Protein AF-T2JQI2-F1 (afdb_monomer_lite)

Organism: NCBI:txid1284629

Radius of gyration: 28.98 Å; chains: 1; bounding box: 85×84×45 Å

Secondary structure (DSSP, 8-state):
-------------------------------------SSS---SPPP----TT-EEEEE-GGGTEEEEEEEES-TTSEEEEESS--TTSTT--S-S-----EEEEEE-PPP--TTPPP-S---EEEEEEE-

Foldseek 3Di:
DDDDDDDDDDDDDDDDDPDDPPPPDPDPPDDDDDDDDDDCPCVDDDDDDADAPDKDKDFQVVVQKFWADKDKPDCQFKDKDWPAAHPPHPPHDPDPDRHTGMIMMHTDPGHDDPPDDDDPDIDMDIDIDHD

Sequence (131 aa):
MLSRFFSILIASSFLLPSFSIESAIASDMVKTIPAHNGSTKQLQPVQIPLATGSGISINFTSSGETIQKVWLDNPSFVTIDADSCLDGLPSSGNCRSKDASIIYLRRINDLSIPGLPKTNQSLLTIVTENQ

pLDDT: mean 79.69, std 16.86, range [42.16, 96.38]

Structure (mmCIF, N/CA/C/O backbone):
data_AF-T2JQI2-F1
#
_entry.id   AF-T2JQI2-F1
#
loop_
_atom_site.group_PDB
_atom_site.id
_atom_site.type_symbol
_atom_site.label_atom_id
_atom_site.label_alt_id
_atom_site.label_comp_id
_atom_site.label_asym_id
_atom_site.label_entity_id
_atom_site.label_seq_id
_atom_site.pdbx_PDB_ins_code
_atom_site.Cartn_x
_atom_site.Cartn_y
_atom_site.Cartn_z
_atom_site.occupancy
_atom_site.B_iso_or_equiv
_atom_site.auth_seq_id
_atom_site.auth_comp_id
_atom_site.auth_asym_id
_atom_site.auth_atom_id
_atom_site.pdbx_PDB_model_num
ATOM 1 N N . MET A 1 1 ? 65.899 -67.384 25.508 1.00 42.19 1 MET A N 1
ATOM 2 C CA . MET A 1 1 ? 65.928 -65.936 25.803 1.00 42.19 1 MET A CA 1
ATOM 3 C C . MET A 1 1 ? 64.503 -65.414 25.652 1.00 42.19 1 MET A C 1
ATOM 5 O O . MET A 1 1 ? 63.988 -65.398 24.545 1.00 42.19 1 MET A O 1
ATOM 9 N N . LEU A 1 2 ? 63.825 -65.151 26.774 1.00 42.91 2 LEU A N 1
ATOM 10 C CA . LEU A 1 2 ? 62.454 -64.627 26.831 1.00 42.91 2 LEU A CA 1
ATOM 11 C C . LEU A 1 2 ? 62.449 -63.165 26.359 1.00 42.91 2 LEU A C 1
ATOM 13 O O . LEU A 1 2 ? 63.173 -62.360 26.937 1.00 42.91 2 LEU A O 1
ATOM 17 N N . SER A 1 3 ? 61.599 -62.806 25.397 1.00 42.16 3 SER A N 1
ATOM 18 C CA . SER A 1 3 ? 61.223 -61.407 25.156 1.00 42.16 3 SER A CA 1
ATOM 19 C C . SER A 1 3 ? 59.708 -61.282 25.259 1.00 42.16 3 SER A C 1
ATOM 21 O O . SER A 1 3 ? 58.961 -61.876 24.482 1.00 42.16 3 SER A O 1
ATOM 23 N N . ARG A 1 4 ? 59.260 -60.574 26.298 1.00 49.84 4 ARG A N 1
ATOM 24 C CA . ARG A 1 4 ? 57.861 -60.245 26.562 1.00 49.84 4 ARG A CA 1
ATOM 25 C C . ARG A 1 4 ? 57.533 -58.952 25.820 1.00 49.84 4 ARG A C 1
ATOM 27 O O . ARG A 1 4 ? 58.039 -57.902 26.198 1.00 49.84 4 ARG A O 1
ATOM 34 N N . PHE A 1 5 ? 56.667 -59.014 24.813 1.00 50.91 5 PHE A N 1
ATOM 35 C CA . PHE A 1 5 ? 56.070 -57.818 24.219 1.00 50.91 5 PHE A CA 1
ATOM 36 C C . PHE A 1 5 ? 54.772 -57.483 24.958 1.00 50.91 5 PHE A C 1
ATOM 38 O O . PHE A 1 5 ? 53.764 -58.175 24.840 1.00 50.91 5 PHE A O 1
ATOM 45 N N . PHE A 1 6 ? 54.833 -56.432 25.771 1.00 49.69 6 PHE A N 1
ATOM 46 C CA . PHE A 1 6 ? 53.699 -55.836 26.467 1.00 49.69 6 PHE A CA 1
ATOM 47 C C . PHE A 1 6 ? 52.980 -54.905 25.478 1.00 49.69 6 PHE A C 1
ATOM 49 O O . PHE A 1 6 ? 53.509 -53.854 25.125 1.00 49.69 6 PHE A O 1
ATOM 56 N N . SER A 1 7 ? 51.816 -55.313 24.965 1.00 47.06 7 SER A N 1
ATOM 57 C CA . SER A 1 7 ? 50.995 -54.464 24.090 1.00 47.06 7 SER A CA 1
ATOM 58 C C . SER A 1 7 ? 50.173 -53.497 24.940 1.00 47.06 7 SER A C 1
ATOM 60 O O . SER A 1 7 ? 49.275 -53.911 25.669 1.00 47.06 7 SER A O 1
ATOM 62 N N . ILE A 1 8 ? 50.499 -52.209 24.853 1.00 52.72 8 ILE A N 1
ATOM 63 C CA . ILE A 1 8 ? 49.746 -51.110 25.466 1.00 52.72 8 ILE A CA 1
ATOM 64 C C . ILE A 1 8 ? 48.603 -50.740 24.509 1.00 52.72 8 ILE A C 1
ATOM 66 O O . ILE A 1 8 ? 48.847 -50.207 23.429 1.00 52.72 8 ILE A O 1
ATOM 70 N N . LEU A 1 9 ? 47.357 -51.022 24.895 1.00 51.12 9 LEU A N 1
ATOM 71 C CA . LEU A 1 9 ? 46.159 -50.492 24.234 1.00 51.12 9 LEU A CA 1
ATOM 72 C C . LEU A 1 9 ? 45.913 -49.062 24.738 1.00 51.12 9 LEU A C 1
ATOM 74 O O . LEU A 1 9 ? 45.522 -48.861 25.885 1.00 51.12 9 LEU A O 1
ATOM 78 N N . ILE A 1 10 ? 46.161 -48.066 23.886 1.00 57.50 10 ILE A N 1
ATOM 79 C CA . ILE A 1 10 ? 45.855 -46.657 24.160 1.00 57.50 10 ILE A CA 1
ATOM 80 C C . ILE A 1 10 ? 44.374 -46.428 23.836 1.00 57.50 10 ILE A C 1
ATOM 82 O O . ILE A 1 10 ? 43.986 -46.382 22.670 1.00 57.50 10 ILE A O 1
ATOM 86 N N . ALA A 1 11 ? 43.540 -46.285 24.866 1.00 54.00 11 ALA A N 1
ATOM 87 C CA . ALA A 1 11 ? 42.169 -45.809 24.718 1.00 54.00 11 ALA A CA 1
ATOM 88 C C . ALA A 1 11 ? 42.196 -44.293 24.454 1.00 54.00 11 ALA A C 1
ATOM 90 O O . ALA A 1 11 ? 42.431 -43.495 25.359 1.00 54.00 11 ALA A O 1
ATOM 91 N N . SER A 1 12 ? 42.014 -43.898 23.194 1.00 55.22 12 SER A N 1
ATOM 92 C CA . SER A 1 12 ? 41.861 -42.497 22.797 1.00 55.22 12 SER A CA 1
ATOM 93 C C . SER A 1 12 ? 40.416 -42.058 23.044 1.00 55.22 12 SER A C 1
ATOM 95 O O . SER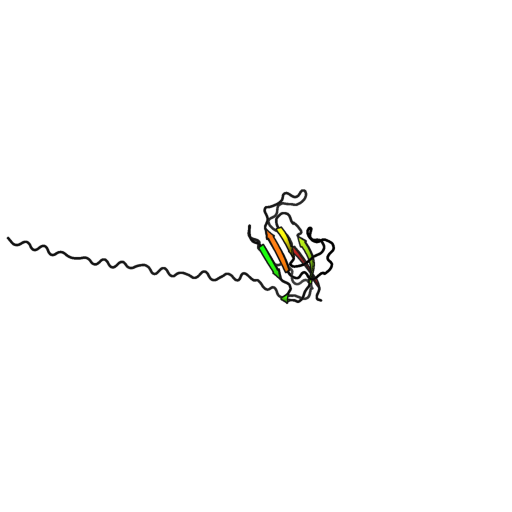 A 1 12 ? 39.502 -42.416 22.302 1.00 55.22 12 SER A O 1
ATOM 97 N N . SER A 1 13 ? 40.205 -41.306 24.120 1.00 57.28 13 SER A N 1
ATOM 98 C CA . SER A 1 13 ? 38.934 -40.656 24.434 1.00 57.28 13 SER A CA 1
ATOM 99 C C . SER A 1 13 ? 38.721 -39.468 23.490 1.00 57.28 13 SER A C 1
ATOM 101 O O . SER A 1 13 ? 39.312 -38.406 23.682 1.00 57.28 13 SER A O 1
ATOM 103 N N . PHE A 1 14 ? 37.886 -39.633 22.464 1.00 53.09 14 PHE A N 1
ATOM 104 C CA . PHE A 1 14 ? 37.423 -38.522 21.629 1.00 53.09 14 PHE A CA 1
ATOM 105 C C . PHE A 1 14 ? 36.455 -37.645 22.437 1.00 53.09 14 PHE A C 1
ATOM 107 O O . PHE A 1 14 ? 35.302 -38.009 22.662 1.00 53.09 14 PHE A O 1
ATOM 114 N N . LEU A 1 15 ? 36.930 -36.482 22.886 1.00 54.72 15 LEU A N 1
ATOM 115 C CA . LEU A 1 15 ? 36.086 -35.412 23.413 1.00 54.72 15 LEU A CA 1
ATOM 116 C C . LEU A 1 15 ? 35.363 -34.755 22.231 1.00 54.72 15 LEU A C 1
ATOM 118 O O . LEU A 1 15 ? 35.969 -34.002 21.470 1.00 54.72 15 LEU A O 1
ATOM 122 N N . LEU A 1 16 ? 34.079 -35.063 22.050 1.00 61.69 16 LEU A N 1
ATOM 123 C CA . LEU A 1 16 ? 33.232 -34.333 21.110 1.00 61.69 16 LEU A CA 1
ATOM 124 C C . LEU A 1 16 ? 32.965 -32.931 21.685 1.00 61.69 16 LEU A C 1
ATOM 126 O O . LEU A 1 16 ? 32.470 -32.838 22.810 1.00 61.69 16 LEU A O 1
ATOM 130 N N . PRO A 1 17 ? 33.280 -31.841 20.963 1.00 59.47 17 PRO A N 1
ATOM 131 C CA . PRO A 1 17 ? 32.897 -30.509 21.396 1.00 59.47 17 PRO A CA 1
ATOM 132 C C . PRO A 1 17 ? 31.372 -30.391 21.353 1.00 59.47 17 PRO A C 1
ATOM 134 O O . PRO A 1 17 ? 30.735 -30.649 20.331 1.00 59.47 17 PRO A O 1
ATOM 137 N N . SER A 1 18 ? 30.793 -30.004 22.485 1.00 66.12 18 SER A N 1
ATOM 138 C CA . SER A 1 18 ? 29.387 -29.643 22.604 1.00 66.12 18 SER A CA 1
ATOM 139 C C . SER A 1 18 ? 29.132 -28.397 21.758 1.00 66.12 18 SER A C 1
ATOM 141 O O . SER A 1 18 ? 29.389 -27.276 22.192 1.00 66.12 18 SER A O 1
ATOM 143 N N . PHE A 1 19 ? 28.658 -28.580 20.529 1.00 57.88 19 PHE A N 1
ATOM 144 C CA . PHE A 1 19 ? 28.098 -27.485 19.749 1.00 57.88 19 PHE A CA 1
ATOM 145 C C . PHE A 1 19 ? 26.758 -27.106 20.379 1.00 57.88 19 PHE A C 1
ATOM 147 O O . PHE A 1 19 ? 25.754 -27.793 20.191 1.00 57.88 19 PHE A O 1
ATOM 154 N N . SER A 1 20 ? 26.746 -26.031 21.164 1.00 63.59 20 SER A N 1
ATOM 155 C CA . SER A 1 20 ? 25.502 -25.384 21.567 1.00 63.59 20 SER A CA 1
ATOM 156 C C . SER A 1 20 ? 24.808 -24.874 20.306 1.00 63.59 20 SER A C 1
ATOM 158 O O . SER A 1 20 ? 25.331 -24.004 19.613 1.00 63.59 20 SER A O 1
ATOM 160 N N . ILE A 1 21 ? 23.647 -25.442 19.983 1.00 60.25 21 ILE A N 1
ATOM 161 C CA . ILE A 1 21 ? 22.756 -24.887 18.966 1.00 60.25 21 ILE A CA 1
ATOM 162 C C . ILE A 1 21 ? 22.137 -23.636 19.590 1.00 60.25 21 ILE A C 1
ATOM 164 O O . ILE A 1 21 ? 21.186 -23.726 20.366 1.00 60.25 21 ILE A O 1
ATOM 168 N N . GLU A 1 22 ? 22.709 -22.472 19.289 1.00 63.22 22 GLU A N 1
ATOM 169 C CA . GLU A 1 22 ? 22.058 -21.189 19.541 1.00 63.22 22 GLU A CA 1
ATOM 170 C C . GLU A 1 22 ? 20.763 -21.188 18.716 1.00 63.22 22 GLU A C 1
ATOM 172 O O . GLU A 1 22 ? 20.790 -21.179 17.482 1.00 63.22 22 GLU A O 1
ATOM 177 N N . SER A 1 23 ? 19.613 -21.297 19.381 1.00 60.19 23 SER A N 1
ATOM 178 C CA . SER A 1 23 ? 18.326 -21.180 18.700 1.00 60.19 23 SER A CA 1
ATOM 179 C C . SER A 1 23 ? 18.219 -19.772 18.128 1.00 60.19 23 SER A C 1
ATOM 181 O O . SER A 1 23 ? 18.235 -18.797 18.876 1.00 60.19 23 SER A O 1
ATOM 183 N N . ALA A 1 24 ? 18.099 -19.658 16.805 1.00 59.31 24 ALA A N 1
ATOM 184 C CA . ALA A 1 24 ? 17.760 -18.399 16.164 1.00 59.31 24 ALA A CA 1
ATOM 185 C C . ALA A 1 24 ? 16.364 -17.981 16.646 1.00 59.31 24 ALA A C 1
ATOM 187 O O . ALA A 1 24 ? 15.347 -18.549 16.250 1.00 59.31 24 ALA A O 1
ATOM 188 N N . ILE A 1 25 ? 16.338 -17.021 17.563 1.00 51.62 25 ILE A N 1
ATOM 189 C CA . ILE A 1 25 ? 15.129 -16.382 18.070 1.00 51.62 25 ILE A CA 1
ATOM 190 C C . ILE A 1 25 ? 14.407 -15.780 16.861 1.00 51.62 25 ILE A C 1
ATOM 192 O O . ILE A 1 25 ? 15.000 -14.992 16.121 1.00 51.62 25 ILE A O 1
ATOM 196 N N . ALA A 1 26 ? 13.155 -16.177 16.624 1.00 55.62 26 ALA A N 1
ATOM 197 C CA . ALA A 1 26 ? 12.329 -15.588 15.579 1.00 55.62 26 ALA A CA 1
ATOM 198 C C . ALA A 1 26 ? 12.285 -14.066 15.795 1.00 55.62 26 ALA A C 1
ATOM 200 O O . ALA A 1 26 ? 11.824 -13.595 16.833 1.00 55.62 26 ALA A O 1
ATOM 201 N N . SER A 1 27 ? 12.831 -13.305 14.843 1.00 57.31 27 SER A N 1
ATOM 202 C CA . SER A 1 27 ? 12.739 -11.847 14.848 1.00 57.31 27 SER A CA 1
ATOM 203 C C . SER A 1 27 ? 11.261 -11.473 14.794 1.00 57.31 27 SER A C 1
ATOM 205 O O . SER A 1 27 ? 10.525 -12.024 13.978 1.00 57.31 27 SER A O 1
ATOM 207 N N . ASP A 1 28 ? 10.829 -10.582 15.684 1.00 63.00 28 ASP A N 1
ATOM 208 C CA . ASP A 1 28 ? 9.467 -10.055 15.711 1.00 63.00 28 ASP A CA 1
ATOM 209 C C . ASP A 1 28 ? 9.110 -9.473 14.330 1.00 63.00 28 ASP A C 1
ATOM 211 O O . ASP A 1 28 ? 9.599 -8.417 13.929 1.00 63.00 28 ASP A O 1
ATOM 215 N N . MET A 1 29 ? 8.329 -10.226 13.550 1.00 76.62 29 MET A N 1
ATOM 216 C CA . MET A 1 29 ? 7.957 -9.879 12.175 1.00 76.62 29 MET A CA 1
ATOM 217 C C . MET A 1 29 ? 6.832 -8.835 12.119 1.00 76.62 29 MET A C 1
ATOM 219 O O . MET A 1 29 ? 6.443 -8.416 11.026 1.00 76.62 29 MET A O 1
ATOM 223 N N . VAL A 1 30 ? 6.290 -8.426 13.270 1.00 85.38 30 VAL A N 1
ATOM 224 C CA . VAL A 1 30 ? 5.156 -7.509 13.372 1.00 85.38 30 VAL A CA 1
ATOM 225 C C . VAL A 1 30 ? 5.582 -6.261 14.132 1.00 85.38 30 VAL A C 1
ATOM 227 O O . VAL A 1 30 ? 6.194 -6.325 15.188 1.00 85.38 30 VAL A O 1
ATOM 230 N N . LYS A 1 31 ? 5.231 -5.089 13.600 1.00 88.56 31 LYS A N 1
ATOM 231 C CA . LYS A 1 31 ? 5.475 -3.808 14.263 1.00 88.56 31 LYS A CA 1
ATOM 232 C C . LYS A 1 31 ? 4.161 -3.066 14.455 1.00 88.56 31 LYS A C 1
ATOM 234 O O . LYS A 1 31 ? 3.565 -2.611 13.482 1.00 88.56 31 LYS A O 1
ATOM 239 N N . THR A 1 32 ? 3.750 -2.891 15.707 1.00 86.75 32 THR A N 1
ATOM 240 C CA . THR A 1 32 ? 2.574 -2.086 16.061 1.00 86.75 32 THR A CA 1
ATOM 241 C C . THR A 1 32 ? 2.956 -0.617 16.186 1.00 86.75 32 THR A C 1
ATOM 243 O O . THR A 1 32 ? 3.913 -0.268 16.879 1.00 86.75 32 THR A O 1
ATOM 246 N N . ILE A 1 33 ? 2.195 0.256 15.529 1.00 84.81 33 ILE A N 1
ATOM 247 C CA . ILE A 1 33 ? 2.388 1.706 15.578 1.00 84.81 33 ILE A CA 1
ATOM 248 C C . ILE A 1 33 ? 1.138 2.310 16.225 1.00 84.81 33 ILE A C 1
ATOM 250 O O . ILE A 1 33 ? 0.052 2.158 15.671 1.00 84.81 33 ILE A O 1
ATOM 254 N N . PRO A 1 34 ? 1.247 2.964 17.394 1.00 79.88 34 PRO A N 1
ATOM 255 C CA . PRO A 1 34 ? 0.093 3.580 18.037 1.00 79.88 34 PRO A CA 1
ATOM 256 C C . PRO A 1 34 ? -0.415 4.778 17.226 1.00 79.88 34 PRO A C 1
ATOM 258 O O . PRO A 1 34 ? 0.368 5.642 16.814 1.00 79.88 34 PRO A O 1
ATOM 261 N N . ALA A 1 35 ? -1.734 4.847 17.038 1.00 70.81 35 ALA A N 1
ATOM 262 C CA . ALA A 1 35 ? -2.389 5.981 16.403 1.00 70.81 35 ALA A CA 1
ATOM 263 C C . ALA A 1 35 ? -2.186 7.251 17.243 1.00 70.81 35 ALA A C 1
ATOM 265 O O . ALA A 1 35 ? -2.301 7.233 18.470 1.00 70.81 35 ALA A O 1
ATOM 266 N N . HIS A 1 36 ? -1.879 8.361 16.577 1.00 66.25 36 HIS A N 1
ATOM 267 C CA . HIS A 1 36 ? -1.773 9.672 17.206 1.00 66.25 36 HIS A CA 1
ATOM 268 C C . HIS A 1 36 ? -2.749 10.621 16.517 1.00 66.25 36 HIS A C 1
ATOM 270 O O . HIS A 1 36 ? -2.687 10.793 15.301 1.00 66.25 36 HIS A O 1
ATOM 276 N N . ASN A 1 37 ? -3.634 11.253 17.295 1.00 57.47 37 ASN A N 1
ATOM 277 C CA . ASN A 1 37 ? -4.584 12.238 16.780 1.00 57.47 37 ASN A CA 1
ATOM 278 C C . ASN A 1 37 ? -3.813 13.361 16.074 1.00 57.47 37 ASN A C 1
ATOM 280 O O . ASN A 1 37 ? -2.953 14.009 16.676 1.00 57.47 37 ASN A O 1
ATOM 284 N N . GLY A 1 38 ? -4.087 13.537 14.781 1.00 52.59 38 GLY A N 1
ATOM 285 C CA . GLY A 1 38 ? -3.316 14.382 13.880 1.00 52.59 38 GLY A CA 1
ATOM 286 C C . GLY A 1 38 ? -3.139 15.811 14.388 1.00 52.59 38 GLY A C 1
ATOM 287 O O . GLY A 1 38 ? -4.047 16.630 14.324 1.00 52.59 38 GLY A O 1
ATOM 288 N N . SER A 1 39 ? -1.927 16.125 14.831 1.00 47.50 39 SER A N 1
ATOM 289 C CA . SER A 1 39 ? -1.342 17.455 14.704 1.00 47.50 39 SER A CA 1
ATOM 290 C C . SER A 1 39 ? 0.171 17.309 14.825 1.00 47.50 39 SER A C 1
ATOM 292 O O . SER A 1 39 ? 0.684 17.007 15.900 1.00 47.50 39 SER A O 1
ATOM 294 N N . THR A 1 40 ? 0.865 17.415 13.687 1.00 48.47 40 THR A N 1
ATOM 295 C CA . THR A 1 40 ? 2.291 17.786 13.541 1.00 48.47 40 THR A CA 1
ATOM 296 C C . THR A 1 40 ? 3.382 17.014 14.313 1.00 48.47 40 THR A C 1
ATOM 298 O O . THR A 1 40 ? 4.556 17.321 14.129 1.00 48.47 40 THR A O 1
ATOM 301 N N . LYS A 1 41 ? 3.076 15.993 15.126 1.00 46.28 41 LYS A N 1
ATOM 302 C CA . LYS A 1 41 ? 4.083 15.288 15.949 1.00 46.28 41 LYS A CA 1
ATOM 303 C C . LYS A 1 41 ? 4.728 14.062 15.312 1.00 46.28 41 LYS A C 1
ATOM 305 O O . LYS A 1 41 ? 5.794 13.660 15.775 1.00 46.28 41 LYS A O 1
ATOM 310 N N . GLN A 1 42 ? 4.176 13.507 14.234 1.00 55.47 42 GLN A N 1
ATOM 311 C CA . GLN A 1 42 ? 4.938 12.572 13.406 1.00 55.47 42 GLN A CA 1
ATOM 312 C C . GLN A 1 42 ? 5.800 13.379 12.432 1.00 55.47 42 GLN A C 1
ATOM 314 O O . GLN A 1 42 ? 5.493 13.511 11.253 1.00 55.47 42 GLN A O 1
ATOM 319 N N . LEU A 1 43 ? 6.870 13.976 12.964 1.00 58.38 43 LEU A N 1
ATOM 320 C CA . LEU A 1 43 ? 7.814 14.793 12.195 1.00 58.38 43 LEU A CA 1
ATOM 321 C C . LEU A 1 43 ? 8.571 13.976 11.134 1.00 58.38 43 LEU A C 1
ATOM 323 O O . LEU A 1 43 ? 9.194 14.556 10.250 1.00 58.38 43 LEU A O 1
ATOM 327 N N . GLN A 1 44 ? 8.538 12.640 11.226 1.00 74.62 44 GLN A N 1
ATOM 328 C CA . GLN A 1 44 ? 9.210 11.736 10.2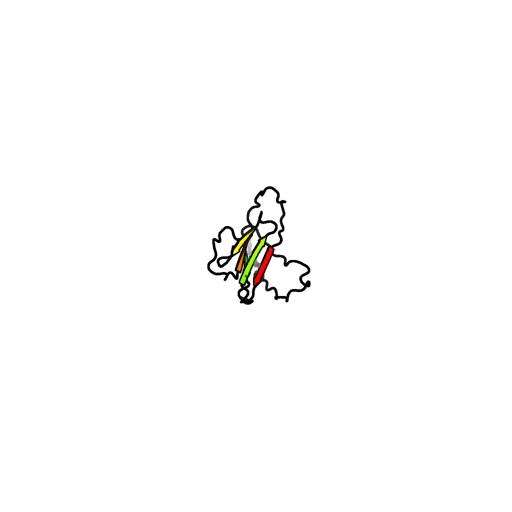99 1.00 74.62 44 GLN A CA 1
ATOM 329 C C . GLN A 1 44 ? 8.303 10.562 9.901 1.00 74.62 44 GLN A C 1
ATOM 331 O O . GLN A 1 44 ? 7.660 9.973 10.774 1.00 74.62 44 GLN A O 1
ATOM 336 N N . PRO A 1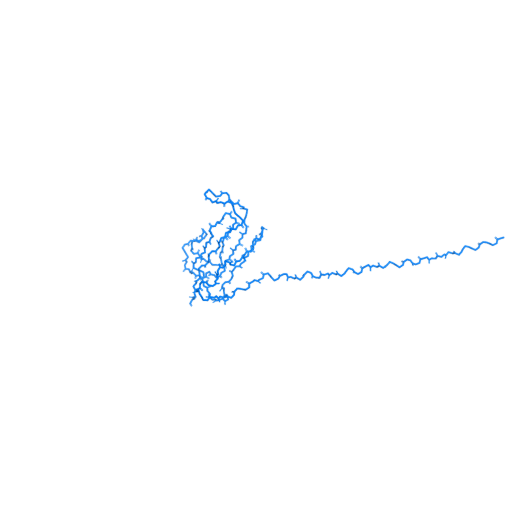 45 ? 8.263 10.187 8.609 1.00 82.12 45 PRO A N 1
ATOM 337 C CA . PRO A 1 45 ? 7.579 8.982 8.154 1.00 82.12 45 PRO A CA 1
ATOM 338 C C . PRO A 1 45 ? 8.092 7.727 8.864 1.00 82.12 45 PRO A C 1
ATOM 340 O O . PRO A 1 45 ? 9.285 7.594 9.149 1.00 82.12 45 PRO A O 1
ATOM 343 N N . VAL A 1 46 ? 7.195 6.772 9.110 1.00 87.81 46 VAL A N 1
ATOM 344 C CA . VAL A 1 46 ? 7.594 5.445 9.584 1.00 87.81 46 VAL A CA 1
ATOM 345 C C . VAL A 1 46 ? 8.398 4.764 8.481 1.00 87.81 46 VAL A C 1
ATOM 347 O O . VAL A 1 46 ? 7.943 4.664 7.346 1.00 87.81 46 VAL A O 1
ATOM 350 N N . GLN A 1 47 ? 9.581 4.261 8.833 1.00 91.12 47 GLN A N 1
ATOM 351 C CA . GLN A 1 47 ? 10.401 3.486 7.911 1.00 91.12 47 GLN A CA 1
ATOM 352 C C . GLN A 1 47 ? 9.881 2.059 7.792 1.00 91.12 47 GLN A C 1
ATOM 354 O O . GLN A 1 47 ? 9.684 1.366 8.795 1.00 91.12 47 GLN A O 1
ATOM 359 N N . ILE A 1 48 ? 9.691 1.638 6.547 1.00 91.19 48 ILE A N 1
ATOM 360 C CA . ILE A 1 48 ? 9.110 0.356 6.179 1.00 91.19 48 ILE A CA 1
ATOM 361 C C . ILE A 1 48 ? 10.092 -0.348 5.229 1.00 91.19 48 ILE A C 1
ATOM 363 O O . ILE A 1 48 ? 10.143 -0.015 4.043 1.00 91.19 48 ILE A O 1
ATOM 367 N N . PRO A 1 49 ? 10.927 -1.276 5.731 1.00 91.31 49 PRO A N 1
ATOM 368 C CA . PRO A 1 49 ? 11.896 -1.969 4.893 1.00 91.31 49 PRO A CA 1
ATOM 369 C C . PRO A 1 49 ? 11.202 -2.995 3.989 1.00 91.31 49 PRO A C 1
ATOM 371 O O . PRO A 1 49 ? 10.379 -3.787 4.444 1.00 91.31 49 PRO A O 1
ATOM 374 N N . LEU A 1 50 ? 11.577 -3.012 2.709 1.00 91.06 50 LEU A N 1
ATOM 375 C CA . LEU A 1 50 ? 11.105 -3.988 1.727 1.00 91.06 50 LEU A CA 1
ATOM 376 C C . LEU A 1 50 ? 12.293 -4.767 1.162 1.00 91.06 50 LEU A C 1
ATOM 378 O O . LEU A 1 50 ? 13.164 -4.190 0.512 1.00 91.06 50 LEU A O 1
ATOM 382 N N . ALA A 1 51 ? 12.318 -6.077 1.397 1.00 88.31 51 ALA A N 1
ATOM 383 C CA . ALA A 1 51 ? 13.315 -6.970 0.817 1.00 88.31 51 ALA A CA 1
ATOM 384 C C . ALA A 1 51 ? 12.880 -7.457 -0.575 1.00 88.31 51 ALA A C 1
ATOM 386 O O . ALA A 1 51 ? 11.695 -7.675 -0.831 1.00 88.31 51 ALA A O 1
ATOM 387 N N . THR A 1 52 ? 13.845 -7.658 -1.473 1.00 85.25 52 THR A N 1
ATOM 388 C CA . THR A 1 52 ? 13.600 -8.236 -2.801 1.00 85.25 52 THR A CA 1
ATOM 389 C C . THR A 1 52 ? 12.978 -9.625 -2.677 1.00 85.25 52 THR A C 1
ATOM 391 O O . THR A 1 52 ? 13.494 -10.471 -1.954 1.00 85.25 52 THR A O 1
ATOM 394 N N . GLY A 1 53 ? 11.876 -9.863 -3.393 1.00 79.25 53 GLY A N 1
ATOM 395 C CA . GLY A 1 53 ? 11.145 -11.135 -3.346 1.00 79.25 53 GLY A CA 1
ATOM 396 C C . GLY A 1 53 ? 10.206 -11.290 -2.145 1.00 79.25 53 GLY A C 1
ATOM 397 O O . GLY A 1 53 ? 9.446 -12.254 -2.105 1.00 79.25 53 GLY A O 1
ATOM 398 N N . SER A 1 54 ? 10.199 -10.330 -1.217 1.00 83.06 54 SER A N 1
ATOM 399 C CA . SER A 1 54 ? 9.295 -10.306 -0.068 1.00 83.06 54 SER A CA 1
ATOM 400 C C . SER A 1 54 ? 8.235 -9.216 -0.211 1.00 83.06 54 SER A C 1
ATOM 402 O O . SER A 1 54 ? 8.398 -8.220 -0.923 1.00 83.06 54 SER A O 1
ATOM 404 N N . GLY A 1 55 ? 7.129 -9.413 0.498 1.00 89.56 55 GLY A N 1
ATOM 405 C CA . GLY A 1 55 ? 6.103 -8.403 0.694 1.00 89.56 55 GLY A CA 1
ATOM 406 C C . GLY A 1 55 ? 5.799 -8.229 2.171 1.00 89.56 55 GLY A C 1
ATOM 407 O O . GLY A 1 55 ? 6.204 -9.041 3.002 1.00 89.56 55 GLY A O 1
ATOM 408 N N . ILE A 1 56 ? 5.082 -7.164 2.484 1.00 94.75 56 ILE A N 1
ATOM 409 C CA . ILE A 1 56 ? 4.611 -6.873 3.835 1.00 94.75 56 ILE A CA 1
ATOM 410 C C . ILE A 1 56 ? 3.149 -6.458 3.779 1.00 94.75 56 ILE A C 1
ATOM 412 O O . ILE A 1 56 ? 2.650 -6.047 2.729 1.00 94.75 56 ILE A O 1
ATOM 416 N N . SER A 1 57 ? 2.483 -6.542 4.924 1.00 95.50 57 SER A N 1
ATOM 417 C CA . SER A 1 57 ? 1.115 -6.062 5.099 1.00 95.50 57 SER A CA 1
ATOM 418 C C . SER A 1 57 ? 1.093 -4.935 6.123 1.00 95.50 57 SER A C 1
ATOM 420 O O . SER A 1 57 ? 1.775 -5.020 7.145 1.00 95.50 57 SER A O 1
ATOM 422 N N . ILE A 1 58 ? 0.303 -3.901 5.863 1.00 95.62 58 ILE A N 1
ATOM 423 C CA . ILE A 1 58 ? -0.024 -2.843 6.821 1.00 95.62 58 ILE A CA 1
ATOM 424 C C . ILE A 1 58 ? -1.502 -3.015 7.151 1.00 95.62 58 ILE A C 1
ATOM 426 O O . ILE A 1 58 ? -2.328 -2.994 6.243 1.00 95.62 58 ILE A O 1
ATOM 430 N N . ASN A 1 59 ? -1.820 -3.237 8.425 1.00 95.56 59 ASN A N 1
ATOM 431 C CA . ASN A 1 59 ? -3.145 -3.653 8.874 1.00 95.56 59 ASN A CA 1
ATOM 432 C C . ASN A 1 59 ? -3.776 -2.572 9.767 1.00 95.56 59 ASN A C 1
ATOM 434 O O . ASN A 1 59 ? -3.198 -2.207 10.791 1.00 95.56 59 ASN A O 1
ATOM 438 N N . PHE A 1 60 ? -4.960 -2.101 9.372 1.00 94.44 60 PHE A N 1
ATOM 439 C CA . PHE A 1 60 ? -5.791 -1.131 10.092 1.00 94.44 60 PHE A CA 1
ATOM 440 C C . PHE A 1 60 ? -7.054 -1.768 10.702 1.00 94.44 60 PHE A C 1
ATOM 442 O O . PHE A 1 60 ? -7.827 -1.102 11.386 1.00 94.44 60 PHE A O 1
ATOM 449 N N . THR A 1 61 ? -7.263 -3.078 10.533 1.00 93.00 61 THR A N 1
ATOM 450 C CA . THR A 1 61 ? -8.426 -3.801 11.067 1.00 93.00 61 THR A CA 1
ATOM 451 C C . THR A 1 61 ? -8.552 -3.633 12.586 1.00 93.00 61 THR A C 1
ATOM 453 O O . THR A 1 61 ? -9.657 -3.485 13.099 1.00 93.00 61 THR A O 1
ATOM 456 N N . SER A 1 62 ? -7.436 -3.613 13.327 1.00 89.44 62 SER A N 1
ATOM 457 C CA . SER A 1 62 ? -7.465 -3.454 14.788 1.00 89.44 62 SER A CA 1
ATOM 458 C C . SER A 1 62 ? -7.827 -2.044 15.259 1.00 89.44 62 SER A C 1
ATOM 460 O O . SER A 1 62 ? -8.278 -1.902 16.394 1.00 89.44 62 SER A O 1
ATOM 462 N N . SER A 1 63 ? -7.607 -1.010 14.436 1.00 89.31 63 SER A N 1
ATOM 463 C CA . SER A 1 63 ? -8.054 0.353 14.751 1.00 89.31 63 SER A CA 1
ATOM 464 C C . SER A 1 63 ? -9.502 0.609 14.325 1.00 89.31 63 SER A C 1
ATOM 466 O O . SER A 1 63 ? -10.080 1.599 14.759 1.00 89.31 63 SER A O 1
ATOM 468 N N . GLY A 1 64 ? -10.106 -0.288 13.533 1.00 91.81 64 GLY A N 1
ATOM 469 C CA . GLY A 1 64 ? -11.452 -0.107 12.979 1.00 91.81 64 GLY A CA 1
ATOM 470 C C . GLY A 1 64 ? -11.509 0.908 11.833 1.00 91.81 64 GLY A C 1
ATOM 471 O O . GLY A 1 64 ? -12.592 1.305 11.409 1.00 91.81 64 GLY A O 1
ATOM 472 N N . GLU A 1 65 ? -10.351 1.334 11.333 1.00 92.25 65 GLU A N 1
ATOM 473 C CA . GLU A 1 65 ? -10.244 2.298 10.248 1.00 92.25 65 GLU A CA 1
ATOM 474 C C . GLU A 1 65 ? -10.388 1.624 8.880 1.00 92.25 65 GLU A C 1
ATOM 476 O O . GLU A 1 65 ? -9.855 0.541 8.626 1.00 92.25 65 GLU A O 1
ATOM 481 N N . THR A 1 66 ? -11.061 2.319 7.967 1.00 93.81 66 THR A N 1
ATOM 482 C CA . THR A 1 66 ? -11.165 1.938 6.555 1.00 93.81 66 THR A CA 1
ATOM 483 C C . THR A 1 66 ? -10.267 2.810 5.700 1.00 93.81 66 THR A C 1
ATOM 485 O O . THR A 1 66 ? -10.135 4.016 5.917 1.00 93.81 66 THR A O 1
ATOM 488 N N . ILE A 1 67 ? -9.641 2.201 4.703 1.00 94.12 67 ILE A N 1
ATOM 489 C CA . ILE A 1 67 ? -8.718 2.870 3.800 1.00 94.12 67 ILE A CA 1
ATOM 490 C C . ILE A 1 67 ? -9.513 3.543 2.691 1.00 94.12 67 ILE A C 1
ATOM 492 O O . ILE A 1 67 ? -10.266 2.905 1.960 1.00 94.12 67 ILE A O 1
ATOM 496 N N . GLN A 1 68 ? -9.290 4.844 2.539 1.00 91.56 68 GLN A N 1
ATOM 497 C CA . GLN A 1 68 ? -9.958 5.667 1.538 1.00 91.56 68 GLN A CA 1
ATOM 498 C C . GLN A 1 68 ? -9.082 5.898 0.312 1.00 91.56 68 GLN A C 1
ATOM 500 O O . GLN A 1 68 ? -9.584 5.932 -0.812 1.00 91.56 68 GLN A O 1
ATOM 505 N N . LYS A 1 69 ? -7.773 6.099 0.518 1.00 91.38 69 LYS A N 1
ATOM 506 C CA . LYS A 1 69 ? -6.798 6.356 -0.552 1.00 91.38 69 LYS A CA 1
ATOM 507 C C . LYS A 1 69 ? -5.420 5.845 -0.168 1.00 91.38 69 LYS A C 1
ATOM 509 O O . LYS A 1 69 ? -5.027 5.914 0.996 1.00 91.38 69 LYS A O 1
ATOM 514 N N . VAL A 1 70 ? -4.660 5.428 -1.173 1.00 93.38 70 VAL A N 1
ATOM 515 C CA . VAL A 1 70 ? -3.260 5.034 -1.028 1.00 93.38 70 VAL A CA 1
ATOM 516 C C . VAL A 1 70 ? -2.474 5.431 -2.268 1.00 93.38 70 VAL A C 1
ATOM 518 O O . VAL A 1 70 ? -2.977 5.310 -3.385 1.00 93.38 70 VAL A O 1
ATOM 521 N N . TRP A 1 71 ? -1.247 5.912 -2.090 1.00 93.19 71 TRP A N 1
ATOM 522 C CA . TRP A 1 71 ? -0.342 6.158 -3.211 1.00 93.19 71 TRP A CA 1
ATOM 523 C C . TRP A 1 71 ? 1.125 6.142 -2.786 1.00 93.19 71 TRP A C 1
ATOM 525 O O . TRP A 1 71 ? 1.465 6.316 -1.613 1.00 93.19 71 TRP A O 1
ATOM 535 N N . LEU A 1 72 ? 1.987 5.948 -3.783 1.00 93.62 72 LEU A N 1
ATOM 536 C CA . LEU A 1 72 ? 3.436 6.066 -3.684 1.00 93.62 72 LEU A CA 1
ATOM 537 C C . LEU A 1 72 ? 3.899 7.258 -4.515 1.00 93.62 72 LEU A C 1
ATOM 539 O O . LEU A 1 72 ? 3.491 7.391 -5.669 1.00 93.62 72 LEU A O 1
ATOM 543 N N . ASP A 1 73 ? 4.806 8.061 -3.968 1.00 93.44 73 ASP A N 1
ATOM 544 C CA . ASP A 1 73 ? 5.436 9.154 -4.720 1.00 93.44 73 ASP A CA 1
ATOM 545 C C . ASP A 1 73 ? 6.291 8.625 -5.883 1.00 93.44 73 ASP A C 1
ATOM 547 O O . ASP A 1 73 ? 6.363 9.241 -6.946 1.00 93.44 73 ASP A O 1
ATOM 551 N N . ASN A 1 74 ? 6.929 7.462 -5.705 1.00 94.62 74 ASN A N 1
ATOM 552 C CA . ASN A 1 74 ? 7.657 6.771 -6.760 1.00 94.62 74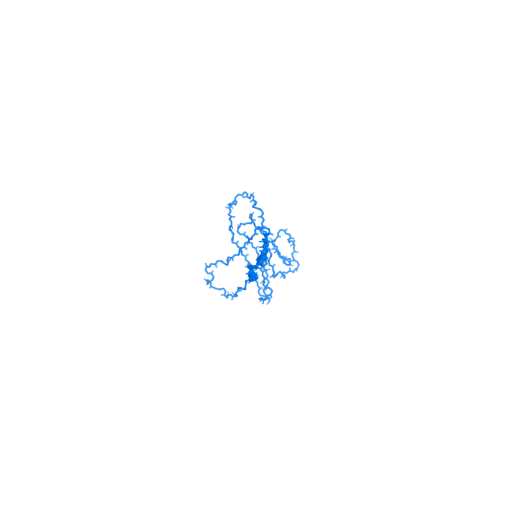 ASN A CA 1
ATOM 553 C C . ASN A 1 74 ? 7.273 5.279 -6.818 1.00 94.62 74 ASN A C 1
ATOM 555 O O . ASN A 1 74 ? 7.796 4.473 -6.044 1.00 94.62 74 ASN A O 1
ATOM 559 N N . PRO A 1 75 ? 6.403 4.878 -7.762 1.00 93.75 75 PRO A N 1
ATOM 560 C CA . PRO A 1 75 ? 5.956 3.494 -7.910 1.00 93.75 75 PRO A CA 1
ATOM 561 C C . PRO A 1 75 ? 6.924 2.614 -8.723 1.00 93.75 75 PRO A C 1
ATOM 563 O O . PRO A 1 75 ? 6.582 1.482 -9.054 1.00 93.75 75 PRO A O 1
ATOM 566 N N . SER A 1 76 ? 8.123 3.093 -9.084 1.00 95.38 76 SER A N 1
ATOM 567 C CA . SER A 1 76 ? 9.023 2.356 -9.994 1.00 95.38 76 SER A CA 1
ATOM 568 C C . SER A 1 76 ? 9.555 1.037 -9.432 1.00 95.38 76 SER A C 1
ATOM 570 O O . SER A 1 76 ? 10.042 0.218 -10.202 1.00 95.38 76 SER A O 1
ATOM 572 N N . PHE A 1 77 ? 9.463 0.802 -8.123 1.00 94.19 77 PHE A N 1
ATOM 573 C CA . PHE A 1 77 ? 10.067 -0.369 -7.483 1.00 94.19 77 PHE A CA 1
ATOM 574 C C . PHE A 1 77 ? 9.177 -1.060 -6.433 1.00 94.19 77 PHE A C 1
ATOM 576 O O . PHE A 1 77 ? 9.594 -2.054 -5.833 1.00 94.19 77 PHE A O 1
ATOM 583 N N . VAL A 1 78 ? 7.951 -0.574 -6.204 1.00 94.12 78 VAL A N 1
ATOM 584 C CA . VAL A 1 78 ? 6.986 -1.172 -5.263 1.00 94.12 78 VAL A CA 1
ATOM 585 C C . VAL A 1 78 ? 5.599 -1.192 -5.885 1.00 94.12 78 VAL A C 1
ATOM 587 O O . VAL A 1 78 ? 5.174 -0.207 -6.482 1.00 94.12 78 VAL A O 1
ATOM 590 N N . THR A 1 79 ? 4.872 -2.288 -5.688 1.00 92.94 79 THR A N 1
ATOM 591 C CA . THR A 1 79 ? 3.443 -2.382 -6.014 1.00 92.94 79 THR A CA 1
ATOM 592 C C . THR A 1 79 ? 2.589 -2.309 -4.755 1.00 92.94 79 THR A C 1
ATOM 594 O O . THR A 1 79 ? 3.009 -2.791 -3.701 1.00 92.94 79 THR A O 1
ATOM 597 N N . ILE A 1 80 ? 1.381 -1.765 -4.898 1.00 94.38 80 ILE A N 1
ATOM 598 C CA . ILE A 1 80 ? 0.353 -1.702 -3.856 1.00 94.38 80 ILE A CA 1
ATOM 599 C C . ILE A 1 80 ? -0.808 -2.615 -4.254 1.00 94.38 80 ILE A C 1
ATOM 601 O O . ILE A 1 80 ? -1.234 -2.590 -5.409 1.00 94.38 80 ILE A O 1
ATOM 605 N N . ASP A 1 81 ? -1.319 -3.374 -3.291 1.00 93.31 81 ASP A N 1
ATOM 606 C CA . ASP A 1 81 ? -2.575 -4.121 -3.377 1.00 93.31 81 ASP A CA 1
ATOM 607 C C . ASP A 1 81 ? -3.357 -3.982 -2.057 1.00 93.31 81 ASP A C 1
ATOM 609 O O . ASP A 1 81 ? -2.795 -3.517 -1.058 1.00 93.31 81 ASP A O 1
ATOM 613 N N . ALA A 1 82 ? -4.632 -4.364 -2.040 1.00 94.31 82 ALA A N 1
ATOM 614 C CA . ALA A 1 82 ? -5.509 -4.250 -0.874 1.00 94.31 82 ALA A CA 1
ATOM 615 C C . ALA A 1 82 ? -6.331 -5.531 -0.636 1.00 94.31 82 ALA A C 1
ATOM 617 O O . ALA A 1 82 ? -6.526 -6.335 -1.545 1.00 94.31 82 ALA A O 1
ATOM 618 N N . ASP A 1 83 ? -6.805 -5.733 0.595 1.00 93.69 83 ASP A N 1
ATOM 619 C CA . ASP A 1 83 ? -7.676 -6.862 0.972 1.00 93.69 83 ASP A CA 1
ATOM 620 C C . ASP A 1 83 ? -9.082 -6.797 0.360 1.00 93.69 83 ASP A C 1
ATOM 622 O O . ASP A 1 83 ? -9.700 -7.837 0.127 1.00 93.69 83 ASP A O 1
ATOM 626 N N . SER A 1 84 ? -9.576 -5.591 0.087 1.00 90.50 84 SER A N 1
ATOM 627 C CA . SER A 1 84 ? -10.845 -5.352 -0.602 1.00 90.50 84 SER A CA 1
ATOM 628 C C . SER A 1 84 ? -10.695 -4.282 -1.687 1.00 90.50 84 SER A C 1
ATOM 630 O O . SER A 1 84 ? -9.612 -3.750 -1.937 1.00 90.50 84 SER A O 1
ATOM 632 N N . CYS A 1 85 ? -11.796 -3.967 -2.367 1.00 88.62 85 CYS A N 1
ATOM 633 C CA . CYS A 1 85 ? -11.826 -2.955 -3.412 1.00 88.62 85 CYS A CA 1
ATOM 634 C C . CYS A 1 85 ? -11.434 -1.579 -2.854 1.00 88.62 85 CYS A C 1
ATOM 636 O O . CYS A 1 85 ? -12.050 -1.077 -1.915 1.00 88.62 85 CYS A O 1
ATOM 638 N N . LEU A 1 86 ? -10.430 -0.956 -3.471 1.00 90.56 86 LEU A N 1
ATOM 639 C CA . LEU A 1 86 ? -9.961 0.379 -3.121 1.00 90.56 86 LEU A CA 1
ATOM 640 C C . LEU A 1 86 ? -9.862 1.237 -4.380 1.00 90.56 86 LEU A C 1
ATOM 642 O O . LEU A 1 86 ? -9.005 0.982 -5.224 1.00 90.56 86 LEU A O 1
ATOM 646 N N . ASP A 1 87 ? -10.735 2.236 -4.511 1.00 84.06 87 ASP A N 1
ATOM 647 C CA . ASP A 1 87 ? -10.780 3.130 -5.676 1.00 84.06 87 ASP A CA 1
ATOM 648 C C . ASP A 1 87 ? -9.396 3.736 -5.980 1.00 84.06 87 ASP A C 1
ATOM 650 O O . ASP A 1 87 ? -8.697 4.222 -5.088 1.00 84.06 87 ASP A O 1
ATOM 654 N N . GLY A 1 88 ? -9.020 3.768 -7.261 1.00 79.62 88 GLY A N 1
ATOM 655 C CA . GLY A 1 88 ? -7.777 4.399 -7.721 1.00 79.62 88 GLY A CA 1
ATOM 656 C C . GLY A 1 88 ? -6.563 3.470 -7.794 1.00 79.62 88 GLY A C 1
ATOM 657 O O . GLY A 1 88 ? -5.505 3.903 -8.252 1.00 79.62 88 GLY A O 1
ATOM 658 N N . LEU A 1 89 ? -6.706 2.196 -7.421 1.00 83.56 89 LEU A N 1
ATOM 659 C CA . LEU A 1 89 ? -5.753 1.161 -7.815 1.00 83.56 89 LEU A CA 1
ATOM 660 C C . LEU A 1 89 ? -6.038 0.702 -9.259 1.00 83.56 89 LEU A C 1
ATOM 662 O O . LEU A 1 89 ? -7.192 0.639 -9.670 1.00 83.56 89 LEU A O 1
ATOM 666 N N . PRO A 1 90 ? -5.018 0.334 -10.058 1.00 72.12 90 PRO A N 1
ATOM 667 C CA . PRO A 1 90 ? -5.226 -0.066 -11.456 1.00 72.12 90 PRO A CA 1
ATOM 668 C C . PRO A 1 90 ? -6.174 -1.263 -11.629 1.00 72.12 90 PRO A C 1
ATOM 670 O O . PRO A 1 90 ? -6.822 -1.398 -12.663 1.00 72.12 90 PRO A O 1
ATOM 673 N N . SER A 1 91 ? -6.232 -2.136 -10.620 1.00 67.69 91 SER A N 1
ATOM 674 C CA . SER A 1 91 ? -7.051 -3.351 -10.614 1.00 67.69 91 SER A CA 1
ATOM 675 C C . SER A 1 91 ? -8.453 -3.136 -10.039 1.00 67.69 91 SER A C 1
ATOM 677 O O . SER A 1 91 ? -9.286 -4.039 -10.135 1.00 67.69 91 SER A O 1
ATOM 679 N N . SER A 1 92 ? -8.735 -1.976 -9.436 1.00 68.06 92 SER A N 1
ATOM 680 C CA . SER A 1 92 ? -10.055 -1.664 -8.900 1.00 68.06 92 SER A CA 1
ATOM 681 C C . SER A 1 92 ? -10.879 -0.920 -9.947 1.00 68.06 92 SER A C 1
ATOM 683 O O . SER A 1 92 ? -10.560 0.183 -10.384 1.00 68.06 92 SER A O 1
ATOM 685 N N . GLY A 1 93 ? -11.959 -1.562 -10.396 1.00 71.50 93 GLY A N 1
ATOM 686 C CA . GLY A 1 93 ? -13.018 -0.871 -11.128 1.00 71.50 93 GLY A CA 1
ATOM 687 C C . GLY A 1 93 ? -13.807 0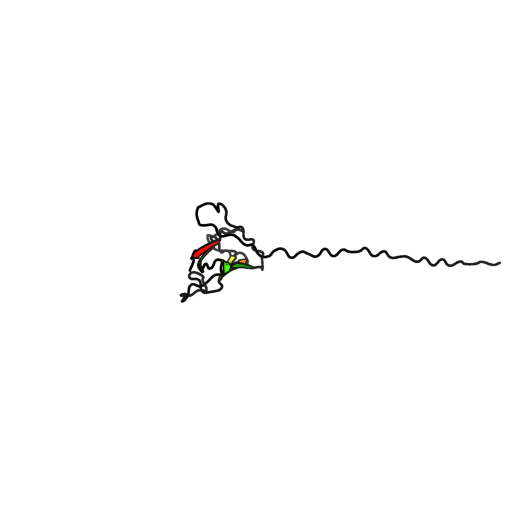.062 -10.202 1.00 71.50 93 GLY A C 1
ATOM 688 O O . GLY A 1 93 ? -13.336 0.458 -9.142 1.00 71.50 93 GLY A O 1
ATOM 689 N N . ASN A 1 94 ? -15.053 0.373 -10.565 1.00 79.62 94 ASN A N 1
ATOM 690 C CA . ASN A 1 94 ? -15.948 1.108 -9.667 1.00 79.62 94 ASN A CA 1
ATOM 691 C C . ASN A 1 94 ? -16.245 0.257 -8.420 1.00 79.62 94 ASN A C 1
ATOM 693 O O . ASN A 1 94 ? -16.981 -0.733 -8.514 1.00 79.62 94 ASN A O 1
ATOM 697 N N . CYS A 1 95 ? -15.688 0.627 -7.265 1.00 82.44 95 CYS A N 1
ATOM 698 C CA . CYS A 1 95 ? -15.914 -0.111 -6.029 1.00 82.44 95 CYS A CA 1
ATOM 699 C C . CYS A 1 95 ? -17.349 0.086 -5.523 1.00 82.44 95 CYS A C 1
ATOM 701 O O . CYS A 1 95 ? -17.837 1.206 -5.376 1.00 82.44 95 CYS A O 1
ATOM 703 N N . ARG A 1 96 ? -18.044 -1.024 -5.239 1.00 80.19 96 ARG A N 1
ATOM 704 C CA . ARG A 1 96 ? -19.400 -1.005 -4.659 1.00 80.19 96 ARG A CA 1
ATOM 705 C C . ARG A 1 96 ? -19.381 -0.786 -3.142 1.00 80.19 96 ARG A C 1
ATOM 707 O O . ARG A 1 96 ? -20.333 -0.231 -2.603 1.00 80.19 96 ARG A O 1
ATOM 714 N N . SER A 1 97 ? -18.310 -1.217 -2.481 1.00 81.06 97 SER A N 1
ATOM 715 C CA . SER A 1 97 ? -18.029 -1.032 -1.056 1.00 81.06 97 SER A CA 1
ATOM 716 C C . SER A 1 97 ? -16.612 -0.488 -0.875 1.00 81.06 97 SER A C 1
ATOM 718 O O . SER A 1 97 ? -15.740 -0.748 -1.702 1.00 81.06 97 SER A O 1
ATOM 720 N N . LYS A 1 98 ? -16.408 0.290 0.194 1.00 83.56 98 LYS A N 1
ATOM 721 C CA . LYS A 1 98 ? -15.114 0.856 0.601 1.00 83.56 98 LYS A CA 1
ATOM 722 C C . LYS A 1 98 ? -14.748 0.320 1.978 1.00 83.56 98 LYS A C 1
ATOM 724 O O . LYS A 1 98 ? -14.908 0.999 2.986 1.00 83.56 98 LYS A O 1
ATOM 729 N N . ASP A 1 99 ? -14.363 -0.944 2.005 1.00 90.75 99 ASP A N 1
ATOM 730 C CA . ASP A 1 99 ? -14.129 -1.731 3.217 1.00 90.75 99 ASP A CA 1
ATOM 731 C C . ASP A 1 99 ? -12.697 -2.277 3.308 1.00 90.75 99 ASP A C 1
ATOM 733 O O . ASP A 1 99 ? -12.410 -3.114 4.158 1.00 90.75 99 ASP A O 1
ATOM 737 N N . ALA A 1 100 ? -11.786 -1.786 2.462 1.00 94.38 100 ALA A N 1
ATOM 738 C CA . ALA A 1 100 ? -10.373 -2.132 2.540 1.00 94.38 100 ALA A CA 1
ATOM 739 C C . ALA A 1 100 ? -9.781 -1.690 3.887 1.00 94.38 100 ALA A C 1
ATOM 741 O O . ALA A 1 100 ? -9.957 -0.544 4.307 1.00 94.38 100 ALA A O 1
ATOM 742 N N . SER A 1 101 ? -9.055 -2.587 4.548 1.00 95.81 101 SER A N 1
ATOM 743 C CA . SER A 1 101 ? -8.424 -2.346 5.854 1.00 95.81 101 SER A CA 1
ATOM 744 C C . SER A 1 101 ? -6.968 -2.812 5.908 1.00 95.81 101 SER A C 1
ATOM 746 O O . SER A 1 101 ? -6.257 -2.537 6.878 1.00 95.81 101 SER A O 1
ATOM 748 N N . ILE A 1 102 ? -6.490 -3.491 4.862 1.00 96.38 102 ILE A N 1
ATOM 749 C CA . ILE A 1 102 ? -5.128 -4.012 4.776 1.00 96.38 102 ILE A CA 1
ATOM 750 C C . ILE A 1 102 ? -4.513 -3.602 3.438 1.00 96.38 102 ILE A C 1
ATOM 752 O O . ILE A 1 102 ? -5.096 -3.824 2.380 1.00 96.38 102 ILE A O 1
ATOM 756 N N . ILE A 1 103 ? -3.297 -3.052 3.484 1.00 96.12 103 ILE A N 1
ATOM 757 C CA . ILE A 1 103 ? -2.460 -2.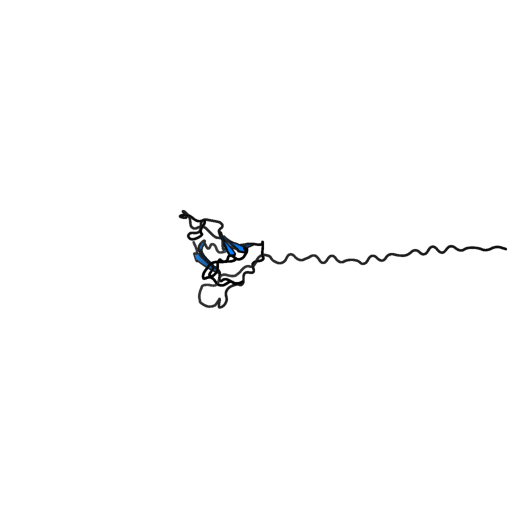817 2.301 1.00 96.12 103 ILE A CA 1
ATOM 758 C C . ILE A 1 103 ? -1.360 -3.859 2.230 1.00 96.12 103 ILE A C 1
ATOM 760 O O . ILE A 1 103 ? -0.635 -4.068 3.203 1.00 96.12 103 ILE A O 1
ATOM 764 N N . TYR A 1 104 ? -1.169 -4.429 1.047 1.00 95.69 104 TYR A N 1
ATOM 765 C CA . TYR A 1 104 ? -0.035 -5.276 0.717 1.00 95.69 104 TYR A CA 1
ATOM 766 C C . TYR A 1 104 ? 0.963 -4.502 -0.144 1.00 95.69 104 TYR A C 1
ATOM 768 O O . TYR A 1 104 ? 0.619 -3.971 -1.199 1.00 95.69 104 TYR A O 1
ATOM 776 N N . LEU A 1 105 ? 2.223 -4.462 0.294 1.00 95.88 105 LEU A N 1
ATOM 777 C CA . LEU A 1 105 ? 3.331 -3.895 -0.475 1.00 95.88 105 LEU A CA 1
ATOM 778 C C . LEU A 1 105 ? 4.273 -5.006 -0.918 1.00 95.88 105 LEU A C 1
ATOM 780 O O . LEU A 1 105 ? 4.619 -5.883 -0.125 1.00 95.88 105 LEU A O 1
ATOM 784 N N . ARG A 1 106 ? 4.742 -4.944 -2.165 1.00 93.94 106 ARG A N 1
ATOM 785 C CA . ARG A 1 106 ? 5.726 -5.895 -2.703 1.00 93.94 106 ARG A CA 1
ATOM 786 C C . ARG A 1 106 ? 6.828 -5.156 -3.446 1.00 93.94 106 ARG A C 1
ATOM 788 O O . ARG A 1 106 ? 6.537 -4.350 -4.329 1.00 93.94 106 ARG A O 1
ATOM 795 N N . ARG A 1 107 ? 8.091 -5.454 -3.117 1.00 93.75 107 ARG A N 1
ATOM 796 C CA . ARG A 1 107 ? 9.240 -4.990 -3.909 1.00 93.75 107 ARG A CA 1
ATOM 797 C C . ARG A 1 107 ? 9.224 -5.711 -5.253 1.00 93.75 107 ARG A C 1
ATOM 799 O O . ARG A 1 107 ? 9.145 -6.939 -5.297 1.00 93.75 107 ARG A O 1
ATOM 806 N N . ILE A 1 108 ? 9.346 -4.952 -6.330 1.00 92.38 108 ILE A N 1
ATOM 807 C CA . ILE A 1 108 ? 9.522 -5.479 -7.684 1.00 92.38 108 ILE A CA 1
ATOM 808 C C . ILE A 1 108 ? 10.910 -5.120 -8.210 1.00 92.38 108 ILE A C 1
ATOM 810 O O . ILE A 1 108 ? 11.646 -4.346 -7.593 1.00 92.38 108 ILE A O 1
ATOM 814 N N . ASN A 1 109 ? 11.265 -5.697 -9.357 1.00 91.62 109 ASN A N 1
ATOM 815 C CA . ASN A 1 109 ? 12.398 -5.204 -10.127 1.00 91.62 109 ASN A CA 1
ATOM 816 C C . ASN A 1 109 ? 12.105 -3.778 -10.592 1.00 91.62 109 ASN A C 1
ATOM 818 O O . ASN A 1 109 ? 10.999 -3.495 -11.056 1.00 91.62 109 ASN A O 1
ATOM 822 N N . ASP A 1 110 ? 13.108 -2.914 -10.490 1.00 92.94 110 ASP A N 1
ATOM 823 C CA . ASP A 1 110 ? 12.975 -1.502 -10.821 1.00 92.94 110 ASP A CA 1
ATOM 824 C C . ASP A 1 110 ? 12.549 -1.315 -12.280 1.00 92.94 110 ASP A C 1
ATOM 826 O O . ASP A 1 110 ? 13.208 -1.765 -13.224 1.00 92.94 110 ASP A O 1
ATOM 830 N N . LEU A 1 111 ? 11.441 -0.609 -12.456 1.00 93.12 111 LEU A N 1
ATOM 831 C CA . LEU A 1 111 ? 10.896 -0.223 -13.742 1.00 93.12 111 LEU A CA 1
ATOM 832 C C . LEU A 1 111 ? 11.541 1.086 -14.203 1.00 93.12 111 LEU A C 1
ATOM 834 O O . LEU A 1 111 ? 11.674 2.048 -13.447 1.00 93.12 111 LEU A O 1
ATOM 838 N N . SER A 1 112 ? 11.898 1.156 -15.483 1.00 94.50 112 SER A N 1
ATOM 839 C CA . SER A 1 112 ? 12.355 2.403 -16.097 1.00 94.50 112 SER A CA 1
ATOM 840 C C . SER A 1 112 ? 11.150 3.226 -16.554 1.00 94.50 112 SER A C 1
ATOM 842 O O . SER A 1 112 ? 10.677 3.054 -17.675 1.00 94.50 112 SER A O 1
ATOM 844 N N . ILE A 1 113 ? 10.658 4.119 -15.692 1.00 94.38 113 ILE A N 1
ATOM 845 C CA . ILE A 1 113 ? 9.523 5.004 -15.991 1.00 94.38 113 ILE A CA 1
ATOM 846 C C . ILE A 1 113 ? 10.053 6.381 -16.434 1.00 94.38 113 ILE A C 1
ATOM 848 O O . ILE A 1 113 ? 10.750 7.035 -15.653 1.00 94.38 113 ILE A O 1
ATOM 852 N N . PRO A 1 114 ? 9.753 6.853 -17.662 1.00 94.75 114 PRO A N 1
ATOM 853 C CA . PRO A 1 114 ? 10.179 8.174 -18.122 1.00 94.75 114 PRO A CA 1
ATOM 854 C C . PRO A 1 114 ? 9.736 9.292 -17.170 1.00 94.75 114 PRO A C 1
ATOM 856 O O . PRO A 1 114 ? 8.580 9.345 -16.763 1.00 94.75 114 PRO A O 1
ATOM 859 N N . GLY A 1 115 ? 10.657 10.195 -16.824 1.00 92.81 115 GLY A N 1
ATOM 860 C CA . GLY A 1 115 ? 10.384 11.328 -15.933 1.00 92.81 115 GLY A CA 1
ATOM 861 C C . GLY A 1 115 ? 10.458 11.022 -14.432 1.00 92.81 115 GLY A C 1
ATOM 862 O O . GLY A 1 115 ? 10.449 11.965 -13.645 1.00 92.81 115 GLY A O 1
ATOM 863 N N . LEU A 1 116 ? 10.599 9.754 -14.021 1.00 93.75 116 LEU A N 1
ATOM 864 C CA . LEU A 1 116 ? 10.831 9.395 -12.619 1.00 93.75 116 LEU A CA 1
ATOM 865 C C . LEU A 1 116 ? 12.313 9.088 -12.347 1.00 93.75 116 LEU A C 1
ATOM 867 O O . LEU A 1 116 ? 12.945 8.354 -13.111 1.00 93.75 116 LEU A O 1
ATOM 871 N N . PRO A 1 117 ? 12.891 9.611 -11.248 1.00 90.88 117 PRO A N 1
ATOM 872 C CA . PRO A 1 117 ? 14.252 9.274 -10.857 1.00 90.88 117 PRO A CA 1
ATOM 873 C C . PRO A 1 117 ? 14.339 7.825 -10.363 1.00 90.88 117 PRO A C 1
ATOM 875 O O . PRO A 1 117 ? 13.413 7.308 -9.733 1.00 90.88 117 PRO A O 1
ATOM 878 N N . LYS A 1 118 ? 15.492 7.185 -10.588 1.00 90.44 118 LYS A N 1
ATOM 879 C CA . LYS A 1 118 ? 15.823 5.903 -9.950 1.00 90.44 118 LYS A CA 1
ATOM 880 C C . LYS A 1 118 ? 16.177 6.151 -8.486 1.00 90.44 118 LYS A C 1
ATOM 882 O O . LYS A 1 118 ? 17.085 6.927 -8.196 1.00 90.44 118 LYS A O 1
ATOM 887 N N . THR A 1 119 ? 15.463 5.506 -7.574 1.00 91.25 119 THR A N 1
ATOM 888 C CA . THR A 1 119 ? 15.632 5.665 -6.124 1.00 91.25 119 THR A CA 1
ATOM 889 C C . THR A 1 119 ? 15.312 4.355 -5.417 1.00 91.25 119 THR A C 1
ATOM 891 O O . THR A 1 119 ? 14.512 3.557 -5.894 1.00 91.25 119 THR A O 1
ATOM 894 N N . ASN A 1 120 ? 15.922 4.157 -4.251 1.00 89.75 120 ASN A N 1
ATOM 895 C CA . ASN A 1 120 ? 15.655 3.014 -3.380 1.00 89.75 120 ASN A CA 1
ATOM 896 C C . ASN A 1 120 ? 14.635 3.342 -2.278 1.00 89.75 120 ASN A C 1
ATOM 898 O O . ASN A 1 120 ? 14.404 2.522 -1.393 1.00 89.75 120 ASN A O 1
ATOM 902 N N . GLN A 1 121 ? 14.062 4.547 -2.309 1.00 92.50 121 GLN A N 1
ATOM 903 C CA . GLN A 1 121 ? 13.123 5.064 -1.319 1.00 92.50 121 GLN A CA 1
ATOM 904 C C . GLN A 1 121 ? 11.957 5.778 -2.005 1.00 92.50 121 GLN A C 1
ATOM 906 O O . GLN A 1 121 ? 12.132 6.446 -3.025 1.00 92.50 121 GLN A O 1
ATOM 911 N N . SER A 1 122 ? 10.772 5.634 -1.418 1.00 93.88 122 SER A N 1
ATOM 912 C CA . SER A 1 122 ? 9.535 6.307 -1.807 1.00 93.88 122 SER A CA 1
ATOM 913 C C . SER A 1 122 ? 8.761 6.622 -0.537 1.00 93.88 122 SER A C 1
ATOM 915 O O . SER A 1 122 ? 8.840 5.873 0.438 1.00 93.88 122 SER A O 1
ATOM 917 N N . LEU A 1 123 ? 7.991 7.703 -0.561 1.00 94.25 123 LEU A N 1
ATOM 918 C CA . LEU A 1 123 ? 6.983 7.952 0.456 1.00 94.25 123 LEU A CA 1
ATOM 919 C C . LEU A 1 123 ? 5.717 7.166 0.098 1.00 94.25 123 LEU A C 1
ATOM 921 O O . LEU A 1 123 ? 5.306 7.151 -1.063 1.00 94.25 123 LEU A O 1
ATOM 925 N N . LEU A 1 124 ? 5.137 6.497 1.092 1.00 94.50 124 LEU A N 1
ATOM 926 C CA . LEU A 1 124 ? 3.809 5.894 1.033 1.00 94.50 124 LEU A CA 1
ATOM 927 C C . LEU A 1 124 ? 2.864 6.775 1.842 1.00 94.50 124 LEU A C 1
ATOM 929 O O . LEU A 1 124 ? 3.125 7.026 3.020 1.00 94.50 124 LEU A O 1
ATOM 933 N N . THR A 1 125 ? 1.759 7.188 1.230 1.00 93.38 125 THR A N 1
ATOM 934 C CA . THR A 1 125 ? 0.678 7.872 1.944 1.00 93.38 125 THR A CA 1
ATOM 935 C C . THR A 1 125 ? -0.561 6.993 1.953 1.00 93.38 125 THR A C 1
ATOM 937 O O . THR A 1 125 ? -0.965 6.482 0.909 1.00 93.38 125 THR A O 1
ATOM 940 N N . ILE A 1 126 ? -1.162 6.835 3.132 1.00 93.31 126 ILE A N 1
ATOM 941 C CA . ILE A 1 126 ? -2.426 6.126 3.342 1.00 93.31 126 ILE A CA 1
ATOM 942 C C . ILE A 1 126 ? -3.371 7.100 4.042 1.00 93.31 126 ILE A C 1
ATOM 944 O O . ILE A 1 126 ? -2.996 7.714 5.040 1.00 93.31 126 ILE A O 1
ATOM 948 N N . VAL A 1 127 ? -4.574 7.257 3.498 1.00 91.62 127 VAL A N 1
ATOM 949 C CA . VAL A 1 127 ? -5.648 8.047 4.104 1.00 91.62 127 VAL A CA 1
ATOM 950 C C . VAL A 1 127 ? -6.717 7.088 4.588 1.00 91.62 127 VAL A C 1
ATOM 952 O O . VAL A 1 127 ? -7.251 6.312 3.792 1.00 91.62 127 VAL A O 1
ATOM 955 N N . THR A 1 128 ? -7.024 7.167 5.876 1.00 92.50 128 THR A N 1
ATOM 956 C CA . THR A 1 128 ? -8.022 6.345 6.552 1.00 92.50 128 THR A CA 1
ATOM 957 C C . THR A 1 128 ? -9.178 7.181 7.089 1.00 92.50 128 THR A C 1
ATOM 959 O O . THR A 1 128 ? -9.057 8.395 7.269 1.00 92.50 128 THR A O 1
ATOM 962 N N . GLU A 1 129 ? -10.306 6.523 7.336 1.00 90.62 129 GLU A N 1
ATOM 963 C CA . GLU A 1 129 ? -11.473 7.088 8.009 1.00 90.62 129 GLU A CA 1
ATOM 964 C C . GLU A 1 129 ? -12.037 6.073 9.014 1.00 90.62 129 GLU A C 1
ATOM 966 O O . GLU A 1 129 ? -12.047 4.867 8.751 1.00 90.62 129 GLU A O 1
ATOM 971 N N . ASN A 1 130 ? -12.495 6.563 10.169 1.00 85.12 130 ASN A N 1
ATOM 972 C CA . ASN A 1 130 ? -13.227 5.747 11.139 1.00 85.12 130 ASN A CA 1
ATOM 973 C C . ASN A 1 130 ? -14.665 5.542 10.647 1.00 85.12 130 ASN A C 1
ATOM 975 O O . ASN A 1 130 ? -15.278 6.499 10.174 1.00 85.12 130 ASN A O 1
ATOM 979 N N . GLN A 1 131 ? -15.188 4.321 10.775 1.00 62.56 131 GLN A N 1
ATOM 980 C CA . GLN A 1 131 ? -16.604 4.035 10.505 1.00 62.56 131 GLN A CA 1
ATOM 981 C C . GLN A 1 131 ? -17.543 4.680 11.529 1.00 62.56 131 GLN A C 1
ATOM 983 O O . GLN A 1 131 ? -17.147 4.804 12.712 1.00 62.56 131 GLN A O 1
#